Protein AF-A0A536FJJ9-F1 (afdb_monomer_lite)

Secondary structure (DSSP, 8-state):
--HHHHHHHTT----------S-TTHHHHHHHHHHHHHHHHHHTTSSPPPTTPPPPSS----B-S-EEE--SS-EEEEESS-GGGTTSEEETT-EEEEEE-TTT--EEEEEE--SSEEEEEE---S-EEE-TT---EEEE-B-

Radius of gyration: 18.19 Å; chains: 1; bounding box: 42×36×48 Å

Structure (mmCIF, N/CA/C/O backbone):
data_AF-A0A536FJJ9-F1
#
_entry.id   AF-A0A536FJJ9-F1
#
loop_
_atom_site.group_PDB
_atom_site.id
_atom_site.type_symbol
_atom_site.label_atom_id
_atom_site.label_alt_id
_atom_site.label_comp_id
_atom_site.label_asym_id
_atom_site.label_entity_id
_atom_site.label_seq_id
_atom_site.pdbx_PDB_ins_code
_atom_site.Cartn_x
_atom_site.Cartn_y
_atom_site.Cartn_z
_atom_site.occupancy
_atom_site.B_iso_or_equiv
_atom_site.auth_seq_id
_atom_site.auth_comp_id
_atom_site.auth_asym_id
_atom_site.auth_atom_id
_atom_site.pdbx_PDB_model_num
ATOM 1 N N . MET A 1 1 ? -2.747 -20.454 -7.096 1.00 66.38 1 MET A N 1
ATOM 2 C CA . MET A 1 1 ? -1.651 -20.005 -7.987 1.00 66.38 1 MET A CA 1
ATOM 3 C C . MET A 1 1 ? -2.195 -18.879 -8.859 1.00 66.38 1 MET A C 1
ATOM 5 O O . MET A 1 1 ? -3.208 -19.103 -9.499 1.00 66.38 1 MET A O 1
ATOM 9 N N . GLY A 1 2 ? -1.623 -17.670 -8.811 1.00 87.56 2 GLY A N 1
ATOM 10 C CA . GLY A 1 2 ? -2.090 -16.528 -9.622 1.00 87.56 2 GLY A CA 1
ATOM 11 C C . GLY A 1 2 ? -1.418 -16.453 -10.999 1.00 87.56 2 GLY A C 1
ATOM 12 O O . GLY A 1 2 ? -0.481 -17.208 -11.258 1.00 87.56 2 GLY A O 1
ATOM 13 N N . ILE A 1 3 ? -1.842 -15.503 -11.844 1.00 90.88 3 ILE A N 1
ATOM 14 C CA . ILE A 1 3 ? -1.344 -15.315 -13.225 1.00 90.88 3 ILE A CA 1
ATOM 15 C C . ILE A 1 3 ? 0.189 -15.221 -13.272 1.00 90.88 3 ILE A C 1
ATOM 17 O O . ILE A 1 3 ? 0.828 -15.980 -13.997 1.00 90.88 3 ILE A O 1
ATOM 21 N N . SER A 1 4 ? 0.802 -14.370 -12.441 1.00 90.44 4 SER A N 1
ATOM 22 C CA . SER A 1 4 ? 2.268 -14.242 -12.375 1.00 90.44 4 SER A CA 1
ATOM 23 C C . SER A 1 4 ? 2.951 -15.544 -11.941 1.00 90.44 4 SER A C 1
ATOM 25 O O . SER A 1 4 ? 4.033 -15.875 -12.415 1.00 90.44 4 SER A O 1
ATOM 27 N N . GLY A 1 5 ? 2.320 -16.314 -11.048 1.00 92.31 5 GLY A N 1
ATOM 28 C CA . GLY A 1 5 ? 2.836 -17.616 -10.625 1.00 92.31 5 GLY A CA 1
ATOM 29 C C . GLY A 1 5 ? 2.837 -18.630 -11.768 1.00 92.31 5 GLY A C 1
ATOM 30 O O . GLY A 1 5 ? 3.838 -19.312 -11.970 1.00 92.31 5 GLY A O 1
ATOM 31 N N . HIS A 1 6 ? 1.754 -18.671 -12.545 1.00 94.50 6 HIS A N 1
ATOM 32 C CA . HIS A 1 6 ? 1.658 -19.532 -13.718 1.00 94.50 6 HIS A CA 1
ATOM 33 C C . HIS A 1 6 ? 2.653 -19.124 -14.815 1.00 94.50 6 HIS A C 1
ATOM 35 O O . HIS A 1 6 ? 3.399 -19.969 -15.298 1.00 94.50 6 HIS A O 1
ATOM 41 N N . ALA A 1 7 ? 2.767 -17.833 -15.139 1.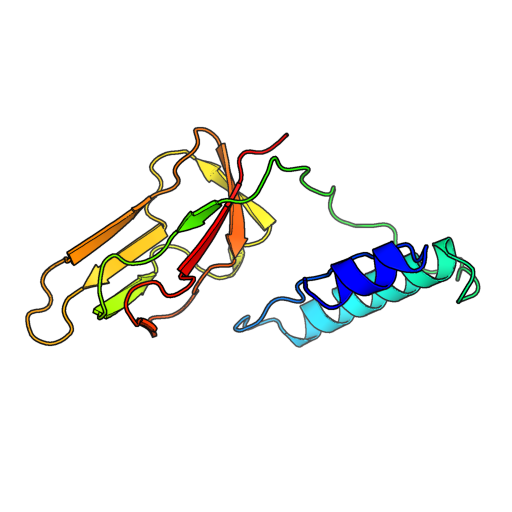00 93.56 7 ALA A N 1
ATOM 42 C CA . ALA A 1 7 ? 3.741 -17.351 -16.122 1.00 93.56 7 ALA A CA 1
ATOM 43 C C . ALA A 1 7 ? 5.187 -17.725 -15.745 1.00 93.56 7 ALA A C 1
ATOM 45 O O . ALA A 1 7 ? 5.945 -18.198 -16.591 1.00 93.56 7 ALA A O 1
ATOM 46 N N . ARG A 1 8 ? 5.559 -17.611 -14.460 1.00 94.12 8 ARG A N 1
ATOM 47 C CA . ARG A 1 8 ? 6.867 -18.089 -13.980 1.00 94.12 8 ARG A CA 1
ATOM 48 C C . ARG A 1 8 ? 7.047 -19.594 -14.145 1.00 94.12 8 ARG A C 1
ATOM 50 O O . ARG A 1 8 ? 8.143 -20.018 -14.492 1.00 94.12 8 ARG A O 1
ATOM 57 N N . SER A 1 9 ? 5.998 -20.394 -13.930 1.00 96.12 9 SER A N 1
ATOM 58 C CA . SER A 1 9 ? 6.069 -21.849 -14.151 1.00 96.12 9 SER A CA 1
ATOM 59 C C . SER A 1 9 ? 6.348 -22.222 -15.614 1.00 96.12 9 SER A C 1
ATOM 61 O O . SER A 1 9 ? 6.882 -23.292 -15.872 1.00 96.12 9 SER A O 1
ATOM 63 N N . LEU A 1 10 ? 6.064 -21.312 -16.554 1.00 96.50 10 LEU A N 1
ATOM 64 C CA . LEU A 1 10 ? 6.388 -21.435 -17.979 1.00 96.50 10 LEU A CA 1
ATOM 65 C C . LEU A 1 10 ? 7.753 -20.819 -18.353 1.00 96.50 10 LEU A C 1
ATOM 67 O O . LEU A 1 10 ? 8.069 -20.691 -19.531 1.00 96.50 10 LEU A O 1
ATOM 71 N N . GLY A 1 11 ? 8.559 -20.397 -17.373 1.00 95.31 11 GLY A N 1
ATOM 72 C CA . GLY A 1 11 ? 9.879 -19.797 -17.597 1.00 95.31 11 GLY A CA 1
ATOM 73 C C . GLY A 1 11 ? 9.875 -18.286 -17.860 1.00 95.31 11 GLY A C 1
ATOM 74 O O . GLY A 1 11 ? 10.933 -17.710 -18.120 1.00 95.31 11 GLY A O 1
ATOM 75 N N . ALA A 1 12 ? 8.724 -17.609 -17.772 1.00 91.56 12 ALA A N 1
ATOM 76 C CA . ALA A 1 12 ? 8.664 -16.164 -17.973 1.00 91.56 12 ALA A CA 1
ATOM 77 C C . ALA A 1 12 ? 9.218 -15.388 -16.765 1.00 91.56 12 ALA A C 1
ATOM 79 O O . ALA A 1 12 ? 8.947 -15.710 -15.605 1.00 91.56 12 ALA A O 1
ATOM 80 N N . LYS A 1 13 ? 9.929 -14.286 -17.037 1.00 87.50 13 LYS A N 1
ATOM 81 C CA . LYS A 1 13 ? 10.233 -13.267 -16.023 1.00 87.50 13 LYS A CA 1
ATOM 82 C C . LYS A 1 13 ? 8.990 -12.410 -15.802 1.00 87.50 13 LYS A C 1
ATOM 84 O O . LYS A 1 13 ? 8.434 -11.871 -16.753 1.00 87.50 13 LYS A O 1
ATOM 89 N N . THR A 1 14 ? 8.566 -12.265 -14.551 1.00 88.44 14 THR A N 1
ATOM 90 C CA . THR A 1 14 ? 7.355 -11.510 -14.201 1.00 88.44 14 THR A CA 1
ATOM 91 C C . THR A 1 14 ? 7.681 -10.367 -13.260 1.00 88.44 14 THR A C 1
ATOM 93 O O . THR A 1 14 ? 8.324 -10.591 -12.235 1.00 88.44 14 THR A O 1
ATOM 96 N N . THR A 1 15 ? 7.135 -9.193 -13.552 1.00 86.44 15 THR A N 1
ATOM 97 C CA . THR A 1 15 ? 7.054 -8.066 -12.622 1.00 86.44 15 THR A CA 1
ATOM 98 C C . THR A 1 15 ? 5.586 -7.710 -12.452 1.00 86.44 15 THR A C 1
ATOM 100 O O . THR A 1 15 ? 4.842 -7.661 -13.430 1.00 86.44 15 THR A O 1
ATOM 103 N N . SER A 1 16 ? 5.164 -7.490 -11.213 1.00 84.38 16 SER A N 1
ATOM 104 C CA . SER A 1 16 ? 3.837 -6.965 -10.899 1.00 84.38 16 SER A CA 1
ATOM 105 C C . SER A 1 16 ? 3.996 -5.522 -10.455 1.00 84.38 16 SER A C 1
ATOM 107 O O . SER A 1 16 ? 4.920 -5.203 -9.708 1.00 84.38 16 SER A O 1
ATOM 109 N N . VAL A 1 17 ? 3.134 -4.654 -10.968 1.00 83.12 17 VAL A N 1
ATOM 110 C CA . VAL A 1 17 ? 3.173 -3.224 -10.686 1.00 83.12 17 VAL A CA 1
ATOM 111 C C . VAL A 1 17 ? 1.797 -2.820 -10.193 1.00 83.12 17 VAL A C 1
ATOM 113 O O . VAL A 1 17 ? 0.797 -3.132 -10.833 1.00 83.12 17 VAL A O 1
ATOM 116 N N . GLU A 1 18 ? 1.769 -2.134 -9.059 1.00 84.56 18 GLU A N 1
ATOM 117 C CA . GLU A 1 18 ? 0.573 -1.488 -8.532 1.00 84.56 18 GLU A CA 1
ATOM 118 C C . GLU A 1 18 ? 0.628 -0.010 -8.926 1.00 84.56 18 GLU A C 1
ATOM 120 O O . GLU A 1 18 ? 1.583 0.697 -8.603 1.00 84.56 18 GLU A O 1
ATOM 125 N N . PHE A 1 19 ? -0.373 0.446 -9.677 1.00 80.19 19 PHE A N 1
ATOM 126 C CA . PHE A 1 19 ? -0.367 1.742 -10.368 1.00 80.19 19 PHE A CA 1
ATOM 127 C C . PHE A 1 19 ? -1.114 2.854 -9.607 1.00 80.19 19 PHE A C 1
ATOM 129 O O . PHE A 1 19 ? -1.394 3.915 -10.162 1.00 80.19 19 PHE A O 1
ATOM 136 N N . GLY A 1 20 ? -1.422 2.627 -8.328 1.00 77.75 20 GLY A N 1
ATOM 137 C CA . GLY A 1 20 ? -2.108 3.587 -7.464 1.00 77.75 20 GLY A CA 1
ATOM 138 C C . GLY A 1 20 ? -3.632 3.436 -7.467 1.00 77.75 20 GLY A C 1
ATOM 139 O O . GLY A 1 20 ? -4.157 2.325 -7.431 1.00 77.75 20 GLY A O 1
ATOM 140 N N . GLY A 1 21 ? -4.332 4.572 -7.448 1.00 80.56 21 GLY A N 1
ATOM 141 C CA . GLY A 1 21 ? -5.788 4.692 -7.323 1.00 80.56 21 GLY A CA 1
ATOM 142 C C . GLY A 1 21 ? -6.179 5.720 -6.255 1.00 80.56 21 GLY A C 1
ATOM 143 O O . GLY A 1 21 ? -5.474 5.877 -5.259 1.00 80.56 21 GLY A O 1
ATOM 144 N N . ARG A 1 22 ? -7.302 6.429 -6.452 1.00 81.94 22 ARG A N 1
ATOM 145 C CA . ARG A 1 22 ? -7.831 7.447 -5.512 1.00 81.94 22 ARG A CA 1
ATOM 146 C C . ARG A 1 22 ? -6.813 8.541 -5.143 1.00 81.94 22 ARG A C 1
ATOM 148 O O . ARG A 1 22 ? -6.763 8.987 -3.997 1.00 81.94 22 ARG A O 1
ATOM 155 N N . SER A 1 23 ? -5.998 8.964 -6.107 1.00 85.06 23 SER A N 1
ATOM 156 C CA . SER A 1 23 ? -5.115 10.128 -5.979 1.00 85.06 23 SER A CA 1
ATOM 157 C C . SER A 1 23 ? -5.743 11.313 -6.716 1.00 85.06 23 SER A C 1
ATOM 159 O O . SER A 1 23 ? -6.302 11.100 -7.784 1.00 85.06 23 SER A O 1
ATOM 161 N N . PRO A 1 24 ? -5.641 12.556 -6.217 1.00 88.56 24 PRO A N 1
ATOM 162 C CA . PRO A 1 24 ? -6.039 13.730 -6.996 1.00 88.56 24 PRO A CA 1
ATOM 163 C C . PRO A 1 24 ? -5.118 13.989 -8.206 1.00 88.56 24 PRO A C 1
ATOM 165 O O . PRO A 1 24 ? -5.493 14.725 -9.112 1.00 88.56 24 PRO A O 1
ATOM 168 N N . ASP A 1 25 ? -3.936 13.362 -8.256 1.00 88.81 25 ASP A N 1
ATOM 169 C CA . ASP A 1 25 ? -2.905 13.599 -9.272 1.00 88.81 25 ASP A CA 1
ATOM 170 C C . ASP A 1 25 ? -2.831 12.485 -10.336 1.00 88.81 25 ASP A C 1
ATOM 172 O O . ASP A 1 25 ? -1.741 12.125 -10.793 1.00 88.81 25 ASP A O 1
ATOM 176 N N . GLU A 1 26 ? -3.960 11.884 -10.722 1.00 88.69 26 GLU A N 1
ATOM 177 C CA . GLU A 1 26 ? -3.965 10.679 -11.573 1.00 88.69 26 GLU A CA 1
ATOM 178 C C . GLU A 1 26 ? -3.212 10.869 -12.896 1.00 88.69 26 GLU A C 1
ATOM 180 O O . GLU A 1 26 ? -2.425 10.007 -13.279 1.00 88.69 26 GLU A O 1
ATOM 185 N N . ALA A 1 27 ? -3.370 12.018 -13.563 1.00 90.56 27 ALA A N 1
ATOM 186 C CA . ALA A 1 27 ? -2.678 12.305 -14.822 1.00 90.56 27 ALA A CA 1
ATOM 187 C C . ALA A 1 27 ? -1.148 12.338 -14.657 1.00 90.56 27 ALA A C 1
ATOM 189 O O . ALA A 1 27 ? -0.408 11.798 -15.485 1.00 90.56 27 ALA A O 1
ATOM 190 N N . ARG A 1 28 ? -0.664 12.923 -13.553 1.00 89.31 28 ARG A N 1
ATOM 191 C CA . ARG A 1 28 ? 0.765 12.968 -13.219 1.00 89.31 28 ARG A CA 1
ATOM 192 C C . ARG A 1 28 ? 1.307 11.560 -12.993 1.00 89.31 28 ARG A C 1
ATOM 194 O O . ARG A 1 28 ? 2.353 11.208 -13.541 1.00 89.31 28 ARG A O 1
ATOM 201 N N . TRP A 1 29 ? 0.593 10.747 -12.215 1.00 88.25 29 TRP A N 1
ATOM 202 C CA . TRP A 1 29 ? 0.996 9.369 -11.942 1.00 88.25 29 TRP A CA 1
ATOM 203 C C . TRP A 1 29 ? 0.932 8.493 -13.191 1.00 88.25 29 TRP A C 1
ATOM 205 O O . TRP A 1 29 ? 1.883 7.762 -13.454 1.00 88.25 29 TRP A O 1
ATOM 215 N N . ALA A 1 30 ? -0.101 8.623 -14.023 1.00 89.75 30 ALA A N 1
ATOM 216 C CA . ALA A 1 30 ? -0.203 7.908 -15.293 1.00 89.75 30 ALA A CA 1
ATOM 217 C C . ALA A 1 30 ? 1.006 8.188 -16.202 1.00 89.75 30 ALA A C 1
ATOM 219 O O . ALA A 1 30 ? 1.614 7.255 -16.732 1.00 89.75 30 ALA A O 1
ATOM 220 N N . GLN A 1 31 ? 1.424 9.453 -16.316 1.00 90.38 31 GLN A N 1
ATOM 221 C CA . GLN A 1 31 ? 2.610 9.827 -17.089 1.00 90.38 31 GLN A CA 1
ATOM 222 C C . GLN A 1 31 ? 3.902 9.245 -16.493 1.00 90.38 31 GLN A C 1
ATOM 224 O O . GLN A 1 31 ? 4.762 8.739 -17.227 1.00 90.38 31 GLN A O 1
ATOM 229 N N . HIS A 1 32 ? 4.043 9.291 -15.166 1.00 87.62 32 HIS A N 1
ATOM 230 C CA . HIS A 1 32 ? 5.186 8.712 -14.460 1.00 87.62 32 HIS A CA 1
ATOM 231 C C . HIS A 1 32 ? 5.298 7.201 -14.724 1.00 87.62 32 HIS A C 1
ATOM 233 O O . HIS A 1 32 ? 6.360 6.700 -15.106 1.00 87.62 32 HIS A O 1
ATOM 239 N N . LEU A 1 33 ? 4.180 6.487 -14.604 1.00 88.75 33 LEU A N 1
ATOM 240 C CA . LEU A 1 33 ? 4.086 5.045 -14.811 1.00 88.75 33 LEU A CA 1
ATOM 241 C C . LEU A 1 33 ? 4.348 4.652 -16.265 1.00 88.75 33 LEU A C 1
ATOM 243 O O . LEU A 1 33 ? 5.129 3.735 -16.515 1.00 88.75 33 LEU A O 1
ATOM 247 N N . ALA A 1 34 ? 3.778 5.377 -17.230 1.00 90.06 34 ALA A N 1
ATOM 248 C CA . ALA A 1 34 ? 4.031 5.145 -18.650 1.00 90.06 34 ALA A CA 1
ATOM 249 C C . ALA A 1 34 ? 5.519 5.326 -18.998 1.00 90.06 34 ALA A C 1
ATOM 251 O O . ALA A 1 34 ? 6.090 4.527 -19.744 1.00 90.06 34 ALA A O 1
ATOM 252 N N . THR A 1 35 ? 6.172 6.337 -18.419 1.00 89.75 35 THR A N 1
ATOM 253 C CA . THR A 1 35 ? 7.613 6.577 -18.593 1.00 89.75 35 THR A CA 1
ATOM 254 C C . THR A 1 35 ? 8.442 5.428 -18.008 1.00 89.75 35 THR A C 1
ATOM 256 O O . THR A 1 35 ? 9.353 4.921 -18.666 1.00 89.75 35 THR A O 1
ATOM 259 N N . GLY A 1 36 ? 8.105 4.972 -16.797 1.00 88.31 36 GLY A N 1
ATOM 260 C CA . GLY A 1 36 ? 8.751 3.826 -16.152 1.00 88.31 36 GLY A CA 1
ATOM 261 C C . GLY A 1 36 ? 8.577 2.521 -16.934 1.00 88.31 36 GLY A C 1
ATOM 262 O O . GLY A 1 36 ? 9.555 1.806 -17.158 1.00 88.31 36 GLY A O 1
ATOM 263 N N . LEU A 1 37 ? 7.364 2.245 -17.420 1.00 89.12 37 LEU A N 1
ATOM 264 C CA . LEU A 1 37 ? 7.056 1.052 -18.209 1.00 89.12 37 LEU A CA 1
ATOM 265 C C . LEU A 1 37 ? 7.802 1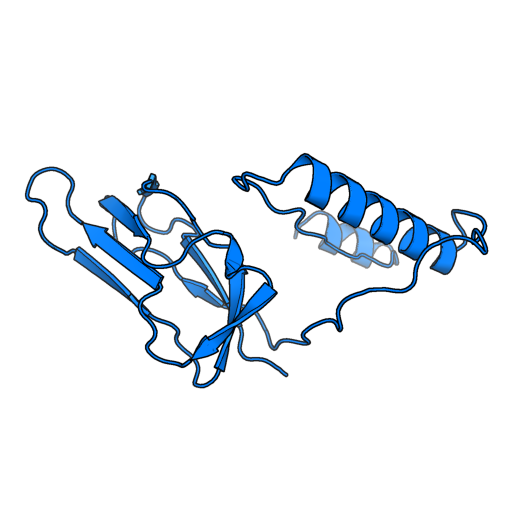.046 -19.547 1.00 89.12 37 LEU A C 1
ATOM 267 O O . LEU A 1 37 ? 8.375 0.023 -19.913 1.00 89.12 37 LEU A O 1
ATOM 271 N N . ARG A 1 38 ? 7.873 2.183 -20.254 1.00 90.44 38 ARG A N 1
ATOM 272 C CA . ARG A 1 38 ? 8.683 2.302 -21.482 1.00 90.44 38 ARG A CA 1
ATOM 273 C C . ARG A 1 38 ? 10.148 1.966 -21.225 1.00 90.44 38 ARG A C 1
ATOM 275 O O . ARG A 1 38 ? 10.746 1.237 -22.012 1.00 90.44 38 ARG A O 1
ATOM 282 N N . ARG A 1 39 ? 10.709 2.445 -20.109 1.00 88.62 39 ARG A N 1
ATOM 283 C CA . ARG A 1 39 ? 12.084 2.122 -19.706 1.00 88.62 39 ARG A CA 1
ATOM 284 C C . ARG A 1 39 ? 12.248 0.626 -19.432 1.00 88.62 39 ARG A C 1
ATOM 286 O O . ARG A 1 39 ? 13.183 0.022 -19.945 1.00 88.62 39 ARG A O 1
ATOM 293 N N . ALA A 1 40 ? 11.330 0.022 -18.678 1.00 87.88 40 ALA A N 1
ATOM 294 C CA . ALA A 1 40 ? 11.365 -1.410 -18.384 1.00 87.88 40 ALA A CA 1
ATOM 295 C C . ALA A 1 40 ? 11.289 -2.262 -19.664 1.00 87.88 40 ALA A C 1
ATOM 297 O O . ALA A 1 40 ? 12.088 -3.180 -19.831 1.00 87.88 40 ALA A O 1
ATOM 298 N N . LEU A 1 41 ? 10.391 -1.917 -20.595 1.00 89.56 41 LEU A N 1
ATOM 299 C CA . LEU A 1 41 ? 10.257 -2.587 -21.893 1.00 89.56 41 LEU A CA 1
ATOM 300 C C . LEU A 1 41 ? 11.502 -2.428 -22.776 1.00 89.56 41 LEU A C 1
ATOM 302 O O . LEU A 1 41 ? 11.845 -3.350 -23.513 1.00 89.56 41 LEU A O 1
ATOM 306 N N . ALA A 1 42 ? 12.198 -1.291 -22.689 1.00 89.81 42 ALA A N 1
ATOM 307 C CA . ALA A 1 42 ? 13.464 -1.098 -23.386 1.00 89.81 42 ALA A CA 1
ATOM 308 C C . ALA A 1 42 ? 14.590 -1.972 -22.811 1.00 89.81 42 ALA A C 1
ATOM 310 O O . ALA A 1 42 ? 15.333 -2.588 -23.570 1.00 89.81 42 ALA A O 1
ATOM 311 N N . VAL A 1 43 ? 14.678 -2.090 -21.481 1.00 86.75 43 VAL A N 1
ATOM 312 C CA . VAL A 1 43 ? 15.667 -2.953 -20.806 1.00 86.75 43 VAL A CA 1
ATOM 313 C C . VAL A 1 43 ? 15.510 -4.421 -21.212 1.00 86.75 43 VAL A C 1
ATOM 315 O O . VAL A 1 43 ? 16.506 -5.122 -21.362 1.00 86.75 43 VAL A O 1
ATOM 318 N N . VAL A 1 44 ? 14.276 -4.889 -21.424 1.00 88.94 44 VAL A N 1
ATOM 319 C CA . VAL A 1 44 ? 14.009 -6.271 -21.865 1.00 88.94 44 VAL A CA 1
ATOM 320 C C . VAL A 1 44 ? 13.991 -6.442 -23.390 1.00 88.94 44 VAL A C 1
ATOM 322 O O . VAL A 1 44 ? 13.642 -7.514 -23.874 1.00 88.94 44 VAL A O 1
ATOM 325 N N . GLY A 1 45 ? 14.358 -5.407 -24.155 1.00 89.94 45 GLY A N 1
ATOM 326 C CA . GLY A 1 45 ? 14.509 -5.476 -25.613 1.00 89.94 45 GLY A CA 1
ATOM 327 C C . GLY A 1 45 ? 13.207 -5.452 -26.420 1.00 89.94 45 GLY A C 1
ATOM 328 O O . GLY A 1 45 ? 13.247 -5.655 -27.629 1.00 89.94 45 GLY A O 1
ATOM 329 N N . VAL A 1 46 ? 12.059 -5.185 -25.788 1.00 91.19 46 VAL A N 1
ATOM 330 C CA . VAL A 1 46 ? 10.764 -5.052 -26.486 1.00 91.19 46 VAL A CA 1
ATOM 331 C C . VAL A 1 46 ? 10.667 -3.708 -27.207 1.00 91.19 46 VAL A C 1
ATOM 333 O O . VAL A 1 46 ? 10.138 -3.626 -28.313 1.00 91.19 46 VAL A O 1
ATOM 336 N N . LEU A 1 47 ? 11.185 -2.643 -26.590 1.00 91.00 47 LEU A N 1
ATOM 337 C CA . LEU A 1 47 ? 11.274 -1.314 -27.194 1.00 91.00 47 LEU A CA 1
ATOM 338 C C . LEU A 1 47 ? 12.737 -0.929 -27.418 1.00 91.00 47 LEU A C 1
ATOM 340 O O . LEU A 1 47 ? 13.627 -1.350 -26.683 1.00 91.00 47 LEU A O 1
ATOM 344 N N . LYS A 1 48 ? 13.000 -0.066 -28.401 1.00 86.75 48 LYS A N 1
ATOM 345 C CA . LYS A 1 48 ? 14.305 0.598 -28.493 1.00 86.75 48 LYS A CA 1
ATOM 346 C C . LYS A 1 48 ? 14.436 1.601 -27.349 1.00 86.75 48 LYS A C 1
ATOM 348 O O . LYS A 1 48 ? 13.496 2.346 -27.069 1.00 86.75 48 LYS A O 1
ATOM 353 N N . SER A 1 49 ? 15.605 1.636 -26.711 1.00 77.00 49 SER A N 1
ATOM 354 C CA . SER A 1 49 ? 15.904 2.661 -25.713 1.00 77.00 49 SER A CA 1
ATOM 355 C C . SER A 1 49 ? 15.899 4.033 -26.383 1.00 77.00 49 SER A C 1
ATOM 357 O O . SER A 1 49 ? 16.682 4.283 -27.300 1.00 77.00 49 SER A O 1
ATOM 359 N N . ALA A 1 50 ? 14.998 4.915 -25.955 1.00 73.31 50 ALA A N 1
ATOM 360 C CA . ALA A 1 50 ? 15.048 6.308 -26.361 1.00 73.31 50 ALA A CA 1
ATOM 361 C C . ALA A 1 50 ? 16.084 7.021 -25.486 1.00 73.31 50 ALA A C 1
ATOM 363 O O . ALA A 1 50 ? 15.933 7.068 -24.265 1.00 73.31 50 ALA A O 1
ATOM 364 N N . ALA A 1 51 ? 17.108 7.607 -26.113 1.00 68.12 51 ALA A N 1
ATOM 365 C CA . ALA A 1 51 ? 18.144 8.388 -25.428 1.00 68.12 51 ALA A CA 1
ATOM 366 C C . ALA A 1 51 ? 17.579 9.565 -24.601 1.00 68.12 51 ALA A C 1
ATOM 368 O O . ALA A 1 51 ? 18.266 10.099 -23.739 1.00 68.12 51 ALA A O 1
ATOM 369 N N . SER A 1 52 ? 16.323 9.954 -24.847 1.00 73.56 52 SER A N 1
ATOM 370 C CA . SER A 1 52 ? 15.624 11.073 -24.215 1.00 73.56 52 SER A CA 1
ATOM 371 C C . SER A 1 52 ? 14.775 10.712 -22.991 1.00 73.56 52 SER A C 1
ATOM 373 O O . SER A 1 52 ? 14.124 11.601 -22.441 1.00 73.56 52 SER A O 1
ATOM 375 N N . LEU A 1 53 ? 14.721 9.446 -22.548 1.00 77.62 53 LEU A N 1
ATOM 376 C CA . LEU A 1 53 ? 13.954 9.130 -21.338 1.00 77.62 53 LEU A CA 1
ATOM 377 C C . LEU A 1 53 ? 14.641 9.746 -20.107 1.00 77.62 53 LEU A C 1
ATOM 379 O O . LEU A 1 53 ? 15.809 9.444 -19.861 1.00 77.62 53 LEU A O 1
ATOM 383 N N . PRO A 1 54 ? 13.931 10.553 -19.296 1.00 78.25 54 PRO A N 1
ATOM 384 C CA . PRO A 1 54 ? 14.516 11.148 -18.100 1.00 78.25 54 PRO A CA 1
ATOM 385 C C . PRO A 1 54 ? 14.973 10.055 -17.130 1.00 78.25 54 PRO A C 1
ATOM 387 O O . PRO A 1 54 ? 14.376 8.974 -17.078 1.00 78.25 54 PRO A O 1
ATOM 390 N N . ALA A 1 55 ? 16.017 10.319 -16.345 1.00 80.50 55 ALA A N 1
ATOM 391 C CA . ALA A 1 55 ? 16.442 9.408 -15.286 1.00 80.50 55 ALA A CA 1
ATOM 392 C C . ALA A 1 55 ? 15.335 9.251 -14.219 1.00 80.50 55 ALA A C 1
ATOM 394 O O . ALA A 1 55 ? 14.499 10.147 -14.060 1.00 80.50 55 ALA A O 1
ATOM 395 N N . PRO A 1 56 ? 15.282 8.122 -13.487 1.00 80.69 56 PRO A N 1
ATOM 396 C CA . PRO A 1 56 ? 14.413 8.007 -12.322 1.00 80.69 56 PRO A CA 1
ATOM 397 C C . PRO A 1 56 ? 14.694 9.141 -11.331 1.00 80.69 56 PRO A C 1
ATOM 399 O O . PRO A 1 56 ? 15.826 9.324 -10.898 1.00 80.69 56 PRO A O 1
ATOM 402 N N . VAL A 1 57 ? 13.654 9.899 -10.982 1.00 78.19 57 VAL A N 1
ATOM 403 C CA . VAL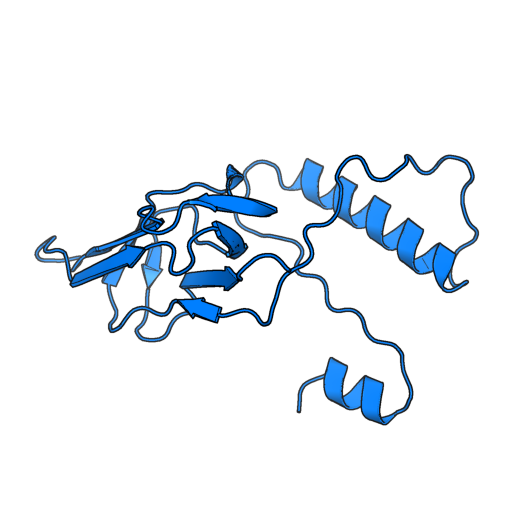 A 1 57 ? 13.760 11.053 -10.070 1.00 78.19 57 VAL A CA 1
ATOM 404 C C . VAL A 1 57 ? 13.863 10.606 -8.607 1.00 78.19 57 VAL A C 1
ATOM 406 O O . VAL A 1 57 ? 14.375 11.334 -7.763 1.00 78.19 57 VAL A O 1
ATOM 409 N N . HIS A 1 58 ? 13.398 9.392 -8.303 1.00 79.19 58 HIS A N 1
ATOM 410 C CA . HIS A 1 58 ? 13.354 8.847 -6.951 1.00 79.19 58 HIS A CA 1
ATOM 411 C C . HIS A 1 58 ? 14.101 7.519 -6.877 1.00 79.19 58 HIS A C 1
ATOM 413 O O . HIS A 1 58 ? 13.976 6.670 -7.765 1.00 79.19 58 HIS A O 1
ATOM 419 N N . GLN A 1 59 ? 14.850 7.334 -5.792 1.00 83.19 59 GLN A N 1
ATOM 420 C CA . GLN A 1 59 ? 15.429 6.045 -5.451 1.00 83.19 59 GLN A CA 1
ATOM 421 C C . GLN A 1 59 ? 14.317 5.096 -4.995 1.00 83.19 59 GLN A C 1
ATOM 423 O O . GLN A 1 59 ? 13.453 5.471 -4.203 1.00 83.19 59 GLN A O 1
ATOM 428 N N . ALA A 1 60 ? 14.335 3.863 -5.499 1.00 87.81 60 ALA A N 1
ATOM 429 C CA . ALA A 1 60 ? 13.401 2.840 -5.053 1.00 87.81 60 ALA A CA 1
ATOM 430 C C . ALA A 1 60 ? 13.674 2.470 -3.588 1.00 87.81 60 ALA A C 1
ATOM 432 O O . ALA A 1 60 ? 14.820 2.227 -3.207 1.00 87.81 60 ALA A O 1
ATOM 433 N N . ILE A 1 61 ? 12.613 2.385 -2.785 1.00 91.75 61 ILE A N 1
ATOM 434 C CA . ILE A 1 61 ? 12.689 1.859 -1.422 1.00 91.75 61 ILE A CA 1
ATOM 435 C C . ILE A 1 61 ? 12.604 0.338 -1.513 1.00 91.75 61 ILE A C 1
ATOM 437 O O . ILE A 1 61 ? 11.567 -0.213 -1.885 1.00 91.75 61 ILE A O 1
ATOM 441 N N . LEU A 1 62 ? 13.702 -0.340 -1.190 1.00 94.94 62 LEU A N 1
ATOM 442 C CA . LEU A 1 62 ? 13.708 -1.791 -1.039 1.00 94.94 62 LEU A CA 1
ATOM 443 C C . LEU A 1 62 ? 13.050 -2.154 0.292 1.00 94.94 62 LEU A C 1
ATOM 445 O O . LEU A 1 62 ? 13.285 -1.503 1.310 1.00 94.94 62 LEU A O 1
ATOM 449 N N . VAL A 1 63 ? 12.204 -3.179 0.276 1.00 96.69 63 VAL A N 1
ATOM 450 C CA . VAL A 1 63 ? 11.406 -3.583 1.435 1.00 96.69 63 VAL A CA 1
ATOM 451 C C . VAL A 1 63 ? 11.449 -5.095 1.637 1.00 96.69 63 VAL A C 1
ATOM 453 O O . VAL A 1 63 ? 11.648 -5.858 0.689 1.00 96.69 63 VAL A O 1
ATOM 456 N N . LYS A 1 64 ? 11.243 -5.519 2.884 1.00 97.38 64 LYS A N 1
ATOM 457 C CA . LYS A 1 64 ? 11.026 -6.916 3.289 1.00 97.38 64 LYS A CA 1
ATOM 458 C C . LYS A 1 64 ? 9.653 -7.436 2.790 1.00 97.38 64 LYS A C 1
ATOM 460 O O . LYS A 1 64 ? 8.940 -6.722 2.082 1.00 97.38 64 LYS A O 1
ATOM 465 N N . PRO A 1 65 ? 9.249 -8.687 3.095 1.00 96.12 65 PRO A N 1
ATOM 466 C CA . PRO A 1 65 ? 7.909 -9.158 2.756 1.00 96.12 65 PRO A CA 1
ATOM 467 C C . PRO A 1 65 ? 6.809 -8.261 3.337 1.00 96.12 65 PRO A C 1
ATOM 469 O O . PRO A 1 65 ? 6.833 -7.892 4.511 1.00 96.12 65 PRO A O 1
ATOM 472 N N . THR A 1 66 ? 5.818 -7.939 2.509 1.00 96.50 66 THR A N 1
ATOM 473 C CA . THR A 1 66 ? 4.735 -7.022 2.871 1.00 96.50 66 THR A CA 1
ATOM 474 C C . THR A 1 66 ? 3.767 -7.638 3.875 1.00 96.50 66 THR A C 1
ATOM 476 O O . THR A 1 66 ? 3.353 -8.791 3.729 1.00 96.50 66 THR A O 1
ATOM 479 N N . ARG A 1 67 ? 3.295 -6.827 4.819 1.00 97.81 67 ARG A N 1
ATOM 480 C CA . ARG A 1 67 ? 2.191 -7.127 5.728 1.00 97.81 67 ARG A CA 1
ATOM 481 C C . ARG A 1 67 ? 0.965 -6.317 5.337 1.00 97.81 67 ARG A C 1
ATOM 483 O O . ARG A 1 67 ? 1.036 -5.117 5.095 1.00 97.81 67 ARG A O 1
ATOM 490 N N . VAL A 1 68 ? -0.186 -6.972 5.340 1.00 98.00 68 VAL A N 1
ATOM 491 C CA . VAL A 1 68 ? -1.469 -6.303 5.140 1.00 98.00 68 VAL A CA 1
ATOM 492 C C . VAL A 1 68 ? -2.146 -6.102 6.493 1.00 98.00 68 VAL A C 1
ATOM 494 O O . VAL A 1 68 ? -2.314 -7.066 7.243 1.00 98.00 68 VAL A O 1
ATOM 497 N N . LEU A 1 69 ? -2.556 -4.871 6.789 1.00 98.00 69 LEU A N 1
ATOM 498 C CA . LEU A 1 69 ? -3.375 -4.543 7.952 1.00 98.00 69 LEU A CA 1
ATOM 499 C C . LEU A 1 69 ? -4.847 -4.623 7.549 1.00 98.00 69 LEU A C 1
ATOM 501 O O . LEU A 1 69 ? -5.278 -3.970 6.592 1.00 98.00 69 LEU A O 1
ATOM 505 N N . ARG A 1 70 ? -5.591 -5.469 8.261 1.00 98.06 70 ARG A N 1
ATOM 506 C CA . ARG A 1 70 ? -7.004 -5.757 8.014 1.00 98.06 70 ARG A CA 1
ATOM 507 C C . ARG A 1 70 ? -7.828 -5.341 9.223 1.00 98.06 70 ARG A C 1
ATOM 509 O O . ARG A 1 70 ? -7.346 -5.554 10.329 1.00 98.06 70 ARG A O 1
ATOM 516 N N . PRO A 1 71 ? -9.038 -4.800 9.021 1.00 97.56 71 PRO A N 1
ATOM 517 C CA . PRO A 1 71 ? -9.934 -4.498 10.114 1.00 97.56 71 PRO A CA 1
ATOM 518 C C . PRO A 1 71 ? -10.463 -5.803 10.708 1.00 97.56 71 PRO A C 1
ATOM 520 O O . PRO A 1 71 ? -10.767 -6.756 9.977 1.00 97.56 71 PRO A O 1
ATOM 523 N N . SER A 1 72 ? -10.601 -5.818 12.027 1.00 95.81 72 SER A N 1
ATOM 524 C CA . SER A 1 72 ? -11.221 -6.913 12.777 1.00 95.81 72 SER A CA 1
ATOM 525 C C . SER A 1 72 ? -12.714 -7.098 12.459 1.00 95.81 72 SER A C 1
ATOM 527 O O . SER A 1 72 ? -13.217 -8.220 12.514 1.00 95.81 72 SER A O 1
ATOM 529 N N . SER A 1 73 ? -13.418 -6.032 12.070 1.00 96.88 73 SER A N 1
ATOM 530 C CA . SER A 1 73 ? -14.846 -6.042 11.726 1.00 96.88 73 SER A CA 1
ATOM 531 C C . SER A 1 73 ? -15.194 -4.995 10.655 1.00 96.88 73 SER A C 1
ATOM 533 O O . SER A 1 73 ? -14.327 -4.277 10.156 1.00 96.88 73 SER A O 1
ATOM 535 N N . GLY A 1 74 ? -16.464 -4.937 10.244 1.00 97.56 74 GLY A N 1
ATOM 536 C CA . GLY A 1 74 ? -16.951 -3.873 9.366 1.00 97.56 74 GLY A CA 1
ATOM 537 C C . GLY A 1 74 ? -17.140 -2.550 10.115 1.00 97.56 74 GLY A C 1
ATOM 538 O O . GLY A 1 74 ? -17.459 -2.544 11.301 1.00 97.56 74 GLY A O 1
ATOM 539 N N . GLY A 1 75 ? -16.969 -1.424 9.423 1.00 98.00 75 GLY A N 1
ATOM 540 C CA . GLY A 1 75 ? -17.122 -0.096 10.024 1.00 98.00 75 GLY A CA 1
ATOM 541 C C . GLY A 1 75 ? -16.788 1.047 9.070 1.00 98.00 75 GLY A C 1
ATOM 542 O O . GLY A 1 75 ? -16.602 0.843 7.867 1.00 98.00 75 GLY A O 1
ATOM 543 N N . LEU A 1 76 ? -16.711 2.264 9.604 1.00 98.31 76 LEU A N 1
ATOM 544 C CA . LEU A 1 76 ? -16.267 3.449 8.876 1.00 98.31 76 LEU A CA 1
ATOM 545 C C . LEU A 1 76 ? -14.800 3.733 9.209 1.00 98.31 76 LEU A C 1
ATOM 547 O O . LEU A 1 76 ? -14.456 3.984 10.359 1.00 98.31 76 LEU A O 1
ATOM 551 N N . LEU A 1 77 ? -13.925 3.701 8.207 1.00 98.44 77 LEU A N 1
ATOM 552 C CA . LEU A 1 77 ? -12.544 4.145 8.356 1.00 98.44 77 LEU A CA 1
ATOM 553 C C . LEU A 1 77 ? -12.475 5.664 8.237 1.00 98.44 77 LEU A C 1
ATOM 555 O O . LEU A 1 77 ? -12.873 6.217 7.211 1.00 98.44 77 LEU A O 1
ATOM 559 N N . ILE A 1 78 ? -11.869 6.299 9.234 1.00 98.31 78 ILE A N 1
ATOM 560 C CA . ILE A 1 78 ? -11.417 7.687 9.202 1.00 98.31 78 ILE A CA 1
ATOM 561 C C . ILE A 1 78 ? -9.886 7.663 9.059 1.00 98.31 78 ILE A C 1
ATOM 563 O O . ILE A 1 78 ? -9.196 7.252 9.996 1.00 98.31 78 ILE A O 1
ATOM 567 N N . PRO A 1 79 ? -9.326 8.019 7.892 1.00 97.69 79 PRO A N 1
ATOM 568 C CA . PRO A 1 79 ? -7.882 7.991 7.691 1.00 97.69 79 PRO A CA 1
ATOM 569 C C . PRO A 1 79 ? -7.192 9.132 8.449 1.00 97.69 79 PRO A C 1
ATOM 571 O O . PRO A 1 79 ? -7.679 10.259 8.468 1.00 97.69 79 PRO A O 1
ATOM 574 N N . ALA A 1 80 ? -6.037 8.836 9.041 1.00 98.19 80 ALA A N 1
ATOM 575 C CA . ALA A 1 80 ? -5.140 9.818 9.657 1.00 98.19 80 ALA A CA 1
ATOM 576 C C . ALA A 1 80 ? -3.959 10.185 8.738 1.00 98.19 80 ALA A C 1
ATOM 578 O O . ALA A 1 80 ? -3.223 11.132 9.010 1.00 98.19 80 ALA A O 1
ATOM 579 N N . VAL A 1 81 ? -3.782 9.441 7.642 1.00 96.62 81 VAL A N 1
ATOM 580 C CA . VAL A 1 81 ? -2.806 9.715 6.584 1.00 96.62 81 VAL A CA 1
ATOM 581 C C . VAL A 1 81 ? -3.502 9.851 5.233 1.00 96.62 81 VAL A C 1
ATOM 583 O O . VAL A 1 81 ? -4.493 9.175 4.963 1.00 96.62 81 VAL A O 1
ATOM 586 N N . ASP A 1 82 ? -2.959 10.698 4.365 1.00 93.62 82 ASP A N 1
ATOM 587 C CA . ASP A 1 82 ? -3.477 10.916 3.017 1.00 93.62 82 ASP A CA 1
ATOM 588 C C . ASP A 1 82 ? -2.642 10.188 1.945 1.00 93.62 82 ASP A C 1
ATOM 590 O O . ASP A 1 82 ? -1.679 9.465 2.222 1.00 93.62 82 ASP A O 1
ATOM 594 N N . HIS A 1 83 ? -3.022 10.392 0.684 1.00 92.06 83 HIS A N 1
ATOM 595 C CA . HIS A 1 83 ? -2.376 9.794 -0.482 1.00 92.06 83 HIS A CA 1
ATOM 596 C C . HIS A 1 83 ? -0.883 10.145 -0.624 1.00 92.06 83 HIS A C 1
ATOM 598 O O . HIS A 1 83 ? -0.161 9.403 -1.289 1.00 92.06 83 HIS A O 1
ATOM 604 N N . THR A 1 84 ? -0.396 11.223 0.001 1.00 91.88 84 THR A N 1
ATOM 605 C CA . THR A 1 84 ? 1.010 11.655 -0.092 1.00 91.88 84 THR A CA 1
ATOM 606 C C . THR A 1 84 ? 1.964 10.726 0.656 1.00 91.88 84 THR A C 1
ATOM 608 O O . THR A 1 84 ? 3.172 10.774 0.435 1.00 91.88 84 THR A O 1
ATOM 611 N N . ARG A 1 85 ? 1.443 9.852 1.530 1.00 93.94 85 ARG A N 1
ATOM 612 C CA . ARG A 1 85 ? 2.262 8.892 2.280 1.00 93.94 85 ARG A CA 1
ATOM 613 C C . ARG A 1 85 ? 2.633 7.642 1.492 1.00 93.94 85 ARG A C 1
ATOM 615 O O . ARG A 1 85 ? 3.559 6.949 1.905 1.00 93.94 85 ARG A O 1
ATOM 622 N N . ILE A 1 86 ? 1.975 7.343 0.372 1.00 92.06 86 ILE A N 1
ATOM 623 C CA . ILE A 1 86 ? 2.365 6.207 -0.478 1.00 92.06 86 ILE A CA 1
ATOM 624 C C . ILE A 1 86 ? 3.802 6.381 -0.978 1.00 92.06 86 ILE A C 1
ATOM 626 O O . ILE A 1 86 ? 4.186 7.455 -1.429 1.00 92.06 86 ILE A O 1
ATOM 630 N N . GLY A 1 87 ? 4.597 5.313 -0.901 1.00 91.38 87 GLY A N 1
ATOM 631 C CA . GLY A 1 87 ? 5.997 5.331 -1.327 1.00 91.38 87 GLY A CA 1
ATOM 632 C C . GLY A 1 87 ? 6.930 6.073 -0.366 1.00 91.38 87 GLY A C 1
ATOM 633 O O . GLY A 1 87 ? 8.072 6.340 -0.726 1.00 91.38 87 GLY A O 1
ATOM 634 N N . THR A 1 88 ? 6.466 6.397 0.845 1.00 94.62 88 THR A N 1
ATOM 635 C CA . THR A 1 88 ? 7.272 7.017 1.909 1.00 94.62 88 THR A CA 1
ATOM 636 C C . THR A 1 88 ? 7.464 6.071 3.098 1.00 94.62 88 THR A C 1
ATOM 638 O O . THR A 1 88 ? 6.857 4.997 3.168 1.00 94.62 88 THR A O 1
ATOM 641 N N . ILE A 1 89 ? 8.322 6.477 4.037 1.00 97.31 89 ILE A N 1
ATOM 642 C CA . ILE A 1 89 ? 8.521 5.816 5.330 1.00 97.31 89 ILE A CA 1
ATOM 643 C C . ILE A 1 89 ? 7.854 6.662 6.419 1.00 97.31 89 ILE A C 1
ATOM 645 O O . ILE A 1 89 ? 8.034 7.878 6.452 1.00 97.31 89 ILE A O 1
ATOM 649 N N . VAL A 1 90 ? 7.118 6.010 7.318 1.00 98.00 90 VAL A N 1
ATOM 650 C CA . VAL A 1 90 ? 6.583 6.604 8.550 1.00 98.00 90 VAL A CA 1
ATOM 651 C C . VAL A 1 90 ? 7.187 5.923 9.778 1.00 98.00 90 VAL A C 1
ATOM 653 O O . VAL A 1 90 ? 7.561 4.748 9.724 1.00 98.00 90 VAL A O 1
ATOM 656 N N . GLU A 1 91 ? 7.267 6.651 10.889 1.00 98.50 91 GLU A N 1
ATOM 657 C CA . GLU A 1 91 ? 7.776 6.125 12.159 1.00 98.50 91 GLU A CA 1
ATOM 658 C C . GLU A 1 91 ? 6.821 5.085 12.762 1.00 98.50 91 GLU A C 1
ATOM 660 O O . GLU A 1 91 ? 5.597 5.156 12.592 1.00 98.50 91 GLU A O 1
ATOM 665 N N . GLY A 1 92 ? 7.371 4.119 13.495 1.00 98.44 92 GLY A N 1
ATOM 666 C CA . GLY A 1 92 ? 6.590 3.123 14.226 1.00 98.44 92 GLY A CA 1
ATOM 667 C C . GLY A 1 92 ? 5.599 3.748 15.208 1.00 98.44 92 GLY A C 1
ATOM 668 O O . GLY A 1 92 ? 5.862 4.775 15.825 1.00 98.44 92 GLY A O 1
ATOM 669 N N . GLY A 1 93 ? 4.420 3.139 15.335 1.00 98.56 93 GLY A N 1
ATOM 670 C CA . GLY A 1 93 ? 3.338 3.637 16.190 1.00 98.56 93 GLY A CA 1
ATOM 671 C C . GLY A 1 93 ? 2.519 4.796 15.604 1.00 98.56 93 GLY A C 1
ATOM 672 O O . GLY A 1 93 ? 1.455 5.103 16.152 1.00 98.56 93 GLY A O 1
ATOM 673 N N . THR A 1 94 ? 2.945 5.393 14.480 1.00 98.69 94 THR A N 1
ATOM 674 C CA . THR A 1 94 ? 2.178 6.426 13.758 1.00 98.69 94 THR A CA 1
ATOM 675 C C . THR A 1 94 ? 0.751 5.945 13.490 1.00 98.69 94 THR A C 1
ATOM 677 O O . THR A 1 94 ? 0.559 4.844 12.969 1.00 98.69 94 THR A O 1
ATOM 680 N N . LEU A 1 95 ? -0.248 6.765 13.836 1.00 98.69 95 LEU A N 1
ATOM 681 C CA . LEU A 1 95 ? -1.654 6.490 13.536 1.00 98.69 95 LEU A CA 1
ATOM 682 C C . LEU A 1 95 ? -1.886 6.603 12.026 1.00 98.69 95 LEU A C 1
ATOM 684 O O . LEU A 1 95 ? -1.611 7.635 11.422 1.00 98.69 95 LEU A O 1
ATOM 688 N N . LEU A 1 96 ? -2.399 5.535 11.426 1.00 98.56 96 LEU A N 1
ATOM 689 C CA . LEU A 1 96 ? -2.723 5.463 10.002 1.00 98.56 96 LEU A CA 1
ATOM 690 C C . LEU A 1 96 ? -4.206 5.757 9.768 1.00 98.56 96 LEU A C 1
ATOM 692 O O . LEU A 1 96 ? -4.568 6.431 8.809 1.00 98.56 96 LEU A O 1
ATOM 696 N N . GLY A 1 97 ? -5.071 5.302 10.671 1.00 98.50 97 GLY A N 1
ATOM 697 C CA . GLY A 1 97 ? -6.489 5.639 10.679 1.00 98.50 97 GLY A CA 1
ATOM 698 C C . GLY A 1 97 ? -7.244 4.909 11.778 1.00 98.50 97 GLY A C 1
ATOM 699 O O . GLY A 1 97 ? -6.705 4.007 12.421 1.00 98.50 97 GLY A O 1
ATOM 700 N N . THR A 1 98 ? -8.503 5.281 11.949 1.00 98.69 98 THR A N 1
ATOM 701 C CA . THR A 1 98 ? -9.378 4.777 13.008 1.00 98.69 98 THR A CA 1
ATOM 702 C C . THR A 1 98 ? -10.616 4.155 12.385 1.00 98.69 98 THR A C 1
ATOM 704 O O . THR A 1 98 ? -11.261 4.766 11.533 1.00 98.69 98 THR A O 1
ATOM 707 N N . LEU A 1 99 ? -10.943 2.931 12.788 1.00 98.56 99 LEU A N 1
ATOM 708 C CA . LEU A 1 99 ? -12.205 2.285 12.459 1.00 98.56 99 LEU A CA 1
ATOM 709 C C . LEU A 1 99 ? -13.231 2.654 13.526 1.00 98.56 99 LEU A C 1
ATOM 711 O O . LEU A 1 99 ? -12.996 2.420 14.713 1.00 98.56 99 LEU A O 1
ATOM 715 N N . VAL A 1 100 ? -14.367 3.198 13.109 1.00 98.56 100 VAL A N 1
ATOM 716 C CA . VAL A 1 100 ? -15.468 3.552 14.006 1.00 98.56 100 VAL A CA 1
ATOM 717 C C . VAL A 1 100 ? -16.743 2.818 13.621 1.00 98.56 100 VAL A C 1
ATOM 719 O O . VAL A 1 100 ? -16.985 2.515 12.449 1.00 98.56 100 VAL A O 1
ATOM 722 N N . ASP A 1 101 ? -17.573 2.550 14.620 1.00 97.75 101 ASP A N 1
ATOM 723 C CA . ASP A 1 101 ? -18.942 2.106 14.402 1.00 97.75 101 ASP A CA 1
ATOM 724 C C . ASP A 1 101 ? -19.753 3.270 13.796 1.00 97.75 101 ASP A C 1
ATOM 726 O O . ASP A 1 101 ? -19.781 4.357 14.378 1.00 97.75 101 ASP A O 1
ATOM 730 N N . PRO A 1 102 ? -20.399 3.095 12.630 1.00 95.75 102 PRO A N 1
ATOM 731 C CA . PRO A 1 102 ? -21.061 4.196 11.932 1.00 95.75 102 PRO A CA 1
ATOM 732 C C . PRO A 1 102 ? -22.360 4.673 12.601 1.00 95.75 102 PRO A C 1
ATOM 734 O O . PRO A 1 102 ? -22.890 5.703 12.197 1.00 95.75 102 PRO A O 1
ATOM 737 N N . VAL A 1 103 ? -22.897 3.940 13.582 1.00 96.75 103 VAL A N 1
ATOM 738 C CA . VAL A 1 103 ? -24.133 4.295 14.299 1.00 96.75 103 VAL A CA 1
ATOM 739 C C . VAL A 1 103 ? -23.804 4.991 15.618 1.00 96.75 103 VAL A C 1
ATOM 741 O O . VAL A 1 103 ? -24.374 6.029 15.945 1.00 96.75 103 VAL A O 1
ATOM 744 N N . THR A 1 104 ? -22.876 4.424 16.386 1.00 97.62 104 THR A N 1
ATOM 745 C CA . THR A 1 104 ? -22.520 4.893 17.733 1.00 97.62 104 THR A CA 1
ATOM 746 C C . THR A 1 104 ? -21.315 5.829 17.753 1.00 97.62 104 THR A C 1
ATOM 748 O O . THR A 1 104 ? -21.059 6.453 18.782 1.00 97.62 104 THR A O 1
ATOM 751 N N . HIS A 1 105 ? -20.561 5.914 16.651 1.00 95.81 105 HIS A N 1
ATOM 752 C CA . HIS A 1 105 ? -19.297 6.652 16.517 1.00 95.81 105 HIS A CA 1
ATOM 753 C C . HIS A 1 105 ? -18.197 6.225 17.497 1.00 95.81 105 HIS A C 1
ATOM 755 O O . HIS A 1 105 ? -17.190 6.918 17.651 1.00 95.81 105 HIS A O 1
ATOM 761 N N . ARG A 1 106 ? -18.356 5.078 18.165 1.00 98.25 106 ARG A N 1
ATOM 762 C CA . ARG A 1 106 ? -17.321 4.537 19.043 1.00 98.25 106 ARG A CA 1
ATOM 763 C C . ARG A 1 106 ? -16.175 3.978 18.211 1.00 98.25 106 ARG A C 1
ATOM 765 O O . ARG A 1 106 ? -16.402 3.295 17.211 1.00 98.25 106 ARG A O 1
ATOM 772 N N . THR A 1 107 ? -14.949 4.233 18.656 1.00 98.50 107 THR A N 1
ATOM 773 C CA . THR A 1 107 ? -13.756 3.597 18.096 1.00 98.50 107 THR A CA 1
ATOM 774 C C . THR A 1 107 ? -13.822 2.093 18.316 1.00 98.50 107 THR A C 1
ATOM 776 O O . THR A 1 107 ? -13.982 1.628 19.443 1.00 98.50 107 THR A O 1
ATOM 779 N N . ILE A 1 108 ? -13.678 1.351 17.224 1.00 98.12 108 ILE A N 1
ATOM 780 C CA . ILE A 1 108 ? -13.556 -0.105 17.217 1.00 98.12 108 ILE A CA 1
ATOM 781 C C . ILE A 1 108 ? -12.075 -0.485 17.276 1.00 98.12 108 ILE A C 1
ATOM 783 O O . ILE A 1 108 ? -11.675 -1.318 18.083 1.00 98.12 108 ILE A O 1
ATOM 787 N N . GLU A 1 109 ? -11.258 0.128 16.417 1.00 98.06 109 GLU A N 1
ATOM 788 C CA . GLU A 1 109 ? -9.855 -0.242 16.225 1.00 98.06 109 GLU A CA 1
ATOM 789 C C . GLU A 1 109 ? -9.046 0.951 15.702 1.00 98.06 109 GLU A C 1
ATOM 791 O O . GLU A 1 109 ? -9.552 1.784 14.948 1.00 98.06 109 GLU A O 1
ATOM 796 N N . GLU A 1 110 ? -7.765 1.012 16.058 1.00 98.62 110 GLU A N 1
ATOM 797 C CA . GLU A 1 110 ? -6.800 1.928 15.455 1.00 98.62 110 GLU A CA 1
ATOM 798 C C . GLU A 1 110 ? -5.767 1.156 14.635 1.00 98.62 110 GLU A C 1
ATOM 800 O O . GLU A 1 110 ? -5.168 0.189 15.104 1.00 98.62 110 GLU A O 1
ATOM 805 N N . PHE A 1 111 ? -5.482 1.639 13.428 1.00 98.62 111 PHE A N 1
ATOM 806 C CA . PHE A 1 111 ? -4.383 1.137 12.615 1.00 98.62 111 PHE A CA 1
ATOM 807 C C . PHE A 1 111 ? -3.131 1.948 12.904 1.00 98.62 111 PHE A C 1
ATOM 809 O O . PHE A 1 111 ? -3.111 3.158 12.675 1.00 98.62 111 PHE A O 1
ATOM 816 N N . ARG A 1 112 ? -2.067 1.286 13.361 1.00 98.69 112 ARG A N 1
ATOM 817 C CA . ARG A 1 112 ? -0.772 1.921 13.634 1.00 98.69 112 ARG A CA 1
ATOM 818 C C . ARG A 1 112 ? 0.354 1.267 12.846 1.00 98.69 112 ARG A C 1
ATOM 820 O O . ARG A 1 112 ? 0.314 0.069 12.565 1.00 98.69 112 ARG A O 1
ATOM 827 N N . ALA A 1 113 ? 1.355 2.069 12.494 1.00 98.62 113 ALA A N 1
ATOM 828 C CA . ALA A 1 113 ? 2.571 1.621 11.826 1.00 98.62 113 ALA A CA 1
ATOM 829 C C . ALA A 1 113 ? 3.285 0.540 12.673 1.00 98.62 113 ALA A C 1
ATOM 831 O O . ALA A 1 113 ? 3.686 0.833 13.802 1.00 98.62 113 ALA A O 1
ATOM 832 N N . PRO A 1 114 ? 3.424 -0.709 12.185 1.00 98.44 114 PRO A N 1
ATOM 833 C CA . PRO A 1 114 ? 3.823 -1.835 13.033 1.00 98.44 114 PRO A CA 1
ATOM 834 C C . PRO A 1 114 ? 5.341 -2.019 13.177 1.00 98.44 114 PRO A C 1
ATOM 836 O O . PRO A 1 114 ? 5.764 -2.859 13.967 1.00 98.44 114 PRO A O 1
ATOM 839 N N . TYR A 1 115 ? 6.155 -1.289 12.412 1.00 98.56 115 TYR A N 1
ATOM 840 C CA . TYR A 1 115 ? 7.618 -1.408 12.408 1.00 98.56 115 TYR A CA 1
ATOM 841 C C . TYR A 1 115 ? 8.273 -0.094 12.840 1.00 98.56 115 TYR A C 1
ATOM 843 O O . TYR A 1 115 ? 7.688 0.953 12.553 1.00 98.56 115 TYR A O 1
ATOM 851 N N . PRO A 1 116 ? 9.494 -0.108 13.422 1.00 98.31 116 PRO A N 1
ATOM 852 C CA . PRO A 1 116 ? 10.226 1.115 13.774 1.00 98.31 116 PRO A CA 1
ATOM 853 C C . PRO A 1 116 ? 10.298 2.116 12.617 1.00 98.31 116 PRO A C 1
ATOM 855 O O . PRO A 1 116 ? 10.056 3.301 12.808 1.00 98.31 116 PRO A O 1
ATOM 858 N N . LYS A 1 117 ? 10.529 1.607 11.402 1.00 98.25 117 LYS A N 1
ATOM 859 C CA . LYS A 1 117 ? 10.332 2.319 10.139 1.00 98.25 117 LYS A CA 1
ATOM 860 C C . LYS A 1 117 ? 9.373 1.520 9.279 1.00 98.25 117 LYS A C 1
ATOM 862 O O . LYS A 1 117 ? 9.640 0.365 8.963 1.00 98.25 117 LYS A O 1
ATOM 867 N N . THR A 1 118 ? 8.259 2.128 8.903 1.00 98.56 118 THR A N 1
ATOM 868 C CA . THR A 1 118 ? 7.202 1.478 8.132 1.00 98.56 118 THR A CA 1
ATOM 869 C C . THR A 1 118 ? 7.127 2.106 6.746 1.00 98.56 118 THR A C 1
ATOM 871 O O . THR A 1 118 ? 6.713 3.253 6.601 1.00 98.56 118 THR A O 1
ATOM 874 N N . ALA A 1 119 ? 7.516 1.357 5.718 1.00 98.00 119 ALA A N 1
ATOM 875 C CA . ALA A 1 119 ? 7.252 1.714 4.331 1.00 98.00 119 ALA A CA 1
ATOM 876 C C . ALA A 1 119 ? 5.754 1.558 4.034 1.00 98.00 119 ALA A C 1
ATOM 878 O O . ALA A 1 119 ? 5.151 0.533 4.367 1.00 98.00 119 ALA A O 1
ATOM 879 N N . MET A 1 120 ? 5.166 2.566 3.393 1.00 96.94 120 MET A N 1
ATOM 880 C CA . MET A 1 120 ? 3.745 2.619 3.040 1.00 96.94 120 MET A CA 1
ATOM 881 C C . MET A 1 120 ? 3.545 2.256 1.563 1.00 96.94 120 MET A C 1
ATOM 883 O O . MET A 1 120 ? 4.015 2.974 0.681 1.00 96.94 120 MET A O 1
ATOM 887 N N . LEU A 1 121 ? 2.833 1.158 1.281 1.00 95.06 121 LEU A N 1
ATOM 888 C CA . LEU A 1 121 ? 2.654 0.630 -0.081 1.00 95.06 121 LEU A CA 1
ATOM 889 C C . LEU A 1 121 ? 1.215 0.757 -0.591 1.00 95.06 121 LEU A C 1
ATOM 891 O O . LEU A 1 121 ? 1.000 0.985 -1.777 1.00 95.06 121 LEU A O 1
ATOM 895 N N . LEU A 1 122 ? 0.230 0.621 0.298 1.00 94.94 122 LEU A N 1
ATOM 896 C CA . LEU A 1 122 ? -1.191 0.813 0.000 1.00 94.94 122 LEU A CA 1
ATOM 897 C C . LEU A 1 122 ? -1.871 1.450 1.207 1.00 94.94 122 LEU A C 1
ATOM 899 O O . LEU A 1 122 ? -1.591 1.075 2.347 1.00 94.94 122 LEU A O 1
ATOM 903 N N . LEU A 1 123 ? -2.791 2.376 0.953 1.00 94.94 123 LEU A N 1
ATOM 904 C CA . LEU A 1 123 ? -3.633 2.995 1.970 1.00 94.94 123 LEU A CA 1
ATOM 905 C C . LEU A 1 123 ? -5.013 3.339 1.405 1.00 94.94 123 LEU A C 1
ATOM 907 O O . LEU A 1 123 ? -5.242 3.285 0.195 1.00 94.94 123 LEU A O 1
ATOM 911 N N . ARG A 1 124 ? -5.933 3.729 2.289 1.00 93.56 124 ARG A N 1
ATOM 912 C CA . ARG A 1 124 ? -7.226 4.320 1.928 1.00 93.56 124 ARG A CA 1
ATOM 913 C C . ARG A 1 124 ? -7.207 5.797 2.324 1.00 93.56 124 ARG A C 1
ATOM 915 O O . ARG A 1 124 ? -7.325 6.076 3.509 1.00 93.56 124 ARG A O 1
ATOM 922 N N . PRO A 1 125 ? -7.046 6.733 1.370 1.00 93.12 125 PRO A N 1
ATOM 923 C CA . PRO A 1 125 ? -6.744 8.133 1.689 1.00 93.12 125 PRO A CA 1
ATOM 924 C C . PRO A 1 125 ? -7.975 8.950 2.084 1.00 93.12 125 PRO A C 1
ATOM 926 O O . PRO A 1 125 ? -7.851 10.097 2.495 1.00 93.12 125 PRO A O 1
ATOM 929 N N . THR A 1 126 ? -9.170 8.386 1.917 1.00 93.94 126 THR A N 1
ATOM 930 C CA . THR A 1 126 ? -10.447 9.044 2.188 1.00 93.94 126 THR A CA 1
ATOM 931 C C . THR A 1 126 ? -11.278 8.197 3.136 1.00 93.94 126 THR A C 1
ATOM 933 O O . THR A 1 126 ? -11.109 6.972 3.205 1.00 93.94 126 THR A O 1
ATOM 936 N N . MET A 1 127 ? -12.222 8.844 3.825 1.00 96.06 127 MET A N 1
ATOM 937 C CA . MET A 1 127 ? -13.222 8.123 4.605 1.00 96.06 127 MET A CA 1
ATOM 938 C C . MET A 1 127 ? -13.878 7.043 3.746 1.00 96.06 127 MET A C 1
ATOM 940 O O . MET A 1 127 ? -14.220 7.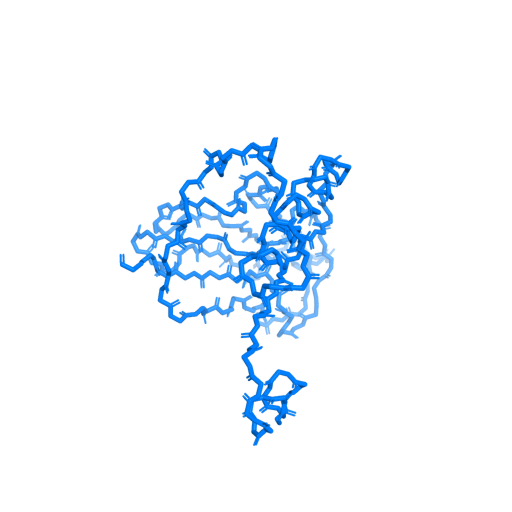275 2.583 1.00 96.06 127 MET A O 1
ATOM 944 N N . SER A 1 128 ? -13.988 5.834 4.289 1.00 95.56 128 SER A N 1
ATOM 945 C CA . SER A 1 128 ? -14.530 4.709 3.531 1.00 95.56 128 SER A CA 1
ATOM 946 C C . SER A 1 128 ? -15.161 3.658 4.427 1.00 95.56 128 SER A C 1
ATOM 948 O O . SER A 1 128 ? -14.659 3.352 5.504 1.00 95.56 128 SER A O 1
ATOM 950 N N . ARG A 1 129 ? -16.260 3.074 3.950 1.00 96.94 129 ARG A N 1
ATOM 951 C CA . ARG A 1 129 ? -16.870 1.897 4.566 1.00 96.94 129 ARG A CA 1
ATOM 952 C C . ARG A 1 129 ? -15.983 0.681 4.310 1.00 96.94 129 ARG A C 1
ATOM 954 O O . ARG A 1 129 ? -15.594 0.436 3.163 1.00 96.94 129 ARG A O 1
ATOM 961 N N . LEU A 1 130 ? -15.662 -0.057 5.365 1.00 97.00 130 LEU A N 1
ATOM 962 C CA . LEU A 1 130 ? -14.885 -1.287 5.310 1.00 97.00 130 LEU A CA 1
ATOM 963 C C . LEU A 1 130 ? -15.748 -2.481 5.694 1.00 97.00 130 LEU A C 1
ATOM 965 O O . LEU A 1 130 ? -16.575 -2.392 6.598 1.00 97.00 130 LEU A O 1
ATOM 969 N N . GLU A 1 131 ? -15.494 -3.597 5.022 1.00 96.06 131 GLU A N 1
ATOM 970 C CA . GLU A 1 131 ? -15.926 -4.922 5.461 1.00 96.06 131 GLU A CA 1
ATOM 971 C C . GLU A 1 131 ? -14.838 -5.542 6.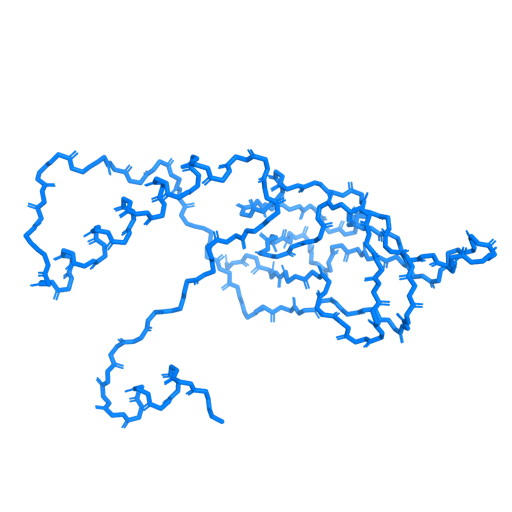348 1.00 96.06 131 GLU A C 1
ATOM 973 O O . GLU A 1 131 ? -13.652 -5.221 6.200 1.00 96.06 131 GLU A O 1
ATOM 978 N N . GLY A 1 132 ? -15.221 -6.476 7.222 1.00 94.25 132 GLY A N 1
ATOM 979 C CA . GLY A 1 132 ? -14.262 -7.253 8.011 1.00 94.25 132 GLY A CA 1
ATOM 980 C C . GLY A 1 132 ? -13.256 -7.982 7.112 1.00 94.25 132 GLY A C 1
ATOM 981 O O . GLY A 1 132 ? -13.618 -8.547 6.081 1.00 94.25 132 GLY A O 1
ATOM 982 N N . GLY A 1 133 ? -11.969 -7.938 7.469 1.00 94.56 133 GLY A N 1
ATOM 983 C CA . GLY A 1 133 ? -10.908 -8.572 6.680 1.00 94.56 133 GLY A CA 1
ATOM 984 C C . GLY A 1 133 ? -10.501 -7.830 5.396 1.00 94.56 133 GLY A C 1
ATOM 985 O O . GLY A 1 133 ? -9.606 -8.300 4.682 1.00 94.56 133 GLY A O 1
ATOM 986 N N . ALA A 1 134 ? -11.102 -6.673 5.090 1.00 95.81 134 ALA A N 1
ATOM 987 C CA . ALA A 1 134 ? -10.717 -5.869 3.935 1.00 95.81 134 ALA A CA 1
ATOM 988 C C . ALA A 1 134 ? -9.228 -5.480 3.974 1.00 95.81 134 ALA A C 1
ATOM 990 O O . ALA A 1 134 ? -8.652 -5.202 5.022 1.00 95.81 134 ALA A O 1
ATOM 991 N N . MET A 1 135 ? -8.587 -5.421 2.807 1.00 95.31 135 MET A N 1
ATOM 992 C CA . MET A 1 135 ? -7.243 -4.856 2.693 1.00 95.31 135 MET A CA 1
ATOM 993 C C . MET A 1 135 ? -7.318 -3.333 2.895 1.00 95.31 135 MET A C 1
ATOM 995 O O . MET A 1 135 ? -7.840 -2.610 2.034 1.00 95.31 135 MET A O 1
ATOM 999 N N . THR A 1 136 ? -6.843 -2.864 4.051 1.00 96.12 136 THR A N 1
ATOM 1000 C CA . THR A 1 136 ? -6.924 -1.450 4.458 1.00 96.12 136 THR A CA 1
ATOM 1001 C C . THR A 1 136 ? -5.604 -0.729 4.247 1.00 96.12 136 THR A C 1
ATOM 1003 O O . THR A 1 136 ? -5.581 0.309 3.589 1.00 96.12 136 THR A O 1
ATOM 1006 N N . TYR A 1 137 ? -4.514 -1.314 4.747 1.00 97.50 137 TYR A N 1
ATOM 1007 C CA . TYR A 1 137 ? -3.153 -0.843 4.501 1.00 97.50 137 TYR A CA 1
ATOM 1008 C C . TYR A 1 137 ? -2.269 -2.009 4.070 1.00 97.50 137 TYR A C 1
ATOM 1010 O O . TYR A 1 137 ? -2.424 -3.124 4.570 1.00 97.50 137 TYR A O 1
ATOM 1018 N N . VAL A 1 138 ? -1.316 -1.749 3.180 1.00 97.56 138 VAL A N 1
ATOM 1019 C CA . VAL A 1 138 ? -0.192 -2.655 2.915 1.00 97.56 138 VAL A CA 1
ATOM 1020 C C . VAL A 1 138 ? 1.079 -1.918 3.286 1.00 97.56 138 VAL A C 1
ATOM 1022 O O . VAL A 1 138 ? 1.329 -0.809 2.812 1.00 97.56 138 VAL A O 1
ATOM 1025 N N . VAL A 1 139 ? 1.851 -2.535 4.168 1.00 98.12 139 VAL A N 1
ATOM 1026 C CA . VAL A 1 139 ? 3.039 -1.953 4.780 1.00 98.12 139 VAL A CA 1
ATOM 1027 C C . VAL A 1 139 ? 4.187 -2.948 4.761 1.00 98.12 139 VAL A C 1
ATOM 1029 O O . VAL A 1 139 ? 3.977 -4.152 4.624 1.00 98.12 139 VAL A O 1
ATOM 1032 N N . SER A 1 140 ? 5.409 -2.462 4.917 1.00 98.38 140 SER A N 1
ATOM 1033 C CA . SER A 1 140 ? 6.577 -3.319 5.094 1.00 98.38 140 SER A CA 1
ATOM 1034 C C . SER A 1 140 ? 7.641 -2.617 5.920 1.00 98.38 140 SER A C 1
ATOM 1036 O O . SER A 1 140 ? 7.670 -1.393 5.998 1.00 98.38 140 SER A O 1
ATOM 1038 N N . GLU A 1 141 ? 8.548 -3.387 6.501 1.00 98.12 141 GLU A N 1
ATOM 1039 C CA . GLU A 1 141 ? 9.819 -2.851 6.970 1.00 98.12 141 GLU A CA 1
ATOM 1040 C C . GLU A 1 141 ? 10.736 -2.606 5.751 1.00 98.12 141 GLU A C 1
ATOM 1042 O O . GLU A 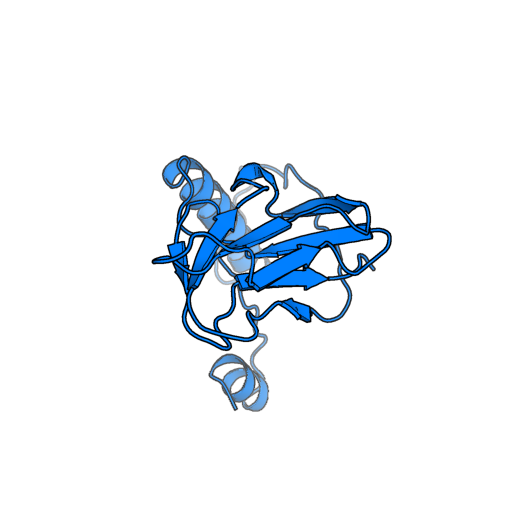1 141 ? 10.770 -3.456 4.845 1.00 98.12 141 GLU A O 1
ATOM 1047 N N . PRO A 1 142 ? 11.447 -1.467 5.677 1.00 96.62 142 PRO A N 1
ATOM 1048 C CA . PRO A 1 142 ? 12.543 -1.274 4.731 1.00 96.62 142 PRO A CA 1
ATOM 1049 C C . PRO A 1 142 ? 13.619 -2.365 4.872 1.00 96.62 142 PRO A C 1
ATOM 1051 O O . PRO A 1 142 ? 13.784 -2.942 5.951 1.00 96.62 142 PRO A O 1
ATOM 1054 N N . ALA A 1 143 ? 14.300 -2.674 3.766 1.00 92.38 143 ALA A N 1
ATOM 1055 C CA . ALA A 1 143 ? 15.374 -3.668 3.713 1.00 92.38 143 ALA A CA 1
ATOM 1056 C C . ALA A 1 143 ? 16.663 -3.182 4.389 1.00 92.38 143 ALA A C 1
ATOM 1058 O O . ALA A 1 143 ? 16.964 -1.970 4.288 1.00 92.38 143 ALA A O 1
#

pLDDT: mean 92.34, std 6.81, range [66.38, 98.69]

Sequence (143 aa):
MGISGHARSLGAKTTSVEFGGRSPDEARWAQHLATGLRRALAVVGVLKSAASLPAPVHQAILVKPTRVLRPSSGGLLIPAVDHTRIGTIVEGGTLLGTLVDPVTHRTIEEFRAPYPKTAMLLLRPTMSRLEGGAMTYVVSEPA

Foldseek 3Di:
DDPQVVCVVVVDDDDDDDQDDPDPPNVVSVVVVVLVVQVVCCVVPNDPDDPPRDDPPDDQFAFDDKDFDWDQFKAKKDAPDAPVLARHKDAWQDWGIFGAHPPPRDTPDTDTQHDRIKHWHDADRHIDIDGGRDRHTMIGHTD